Protein AF-A0A1G8K261-F1 (afdb_monomer)

Secondary structure (DSSP, 8-state):
-GGGHHHHHHHHHHHHHHHHHHHS--EEEEEEETTT--EEEEEEE-TT-EEEEEEE-TTT-SEEEEEEEE-SSSEEEEEEEES---TTS-SSPPTT-EEEE-TTS-EEEE-----BSEEEEEPPSSS-EEEEETTEEEEHHHHH-TT-EEEEEEE-

Radius of gyration: 20.64 Å; Cα contacts (8 Å, |Δi|>4): 308; chains: 1; bounding box: 44×34×78 Å

pLDDT: mean 86.69, std 12.91, range [52.84, 98.12]

InterPro domains:
  IPR015001 Protein of unknown function DUF1850 [PF08905] (51-140)

Structure (mmCIF, N/CA/C/O backbone):
data_AF-A0A1G8K261-F1
#
_entry.id   AF-A0A1G8K261-F1
#
loop_
_atom_site.group_PDB
_atom_site.id
_atom_site.type_symbol
_atom_site.label_atom_id
_atom_site.label_alt_id
_atom_site.label_comp_id
_atom_site.label_asym_id
_atom_site.label_entity_id
_atom_site.label_seq_id
_atom_site.pdbx_PDB_ins_code
_atom_site.Cartn_x
_atom_site.Cartn_y
_atom_site.Cartn_z
_atom_site.occupancy
_atom_site.B_iso_or_equiv
_atom_site.auth_seq_id
_atom_site.auth_comp_id
_atom_site.auth_asym_id
_atom_site.auth_atom_id
_atom_site.pdbx_PDB_model_num
ATOM 1 N N . MET A 1 1 ? 5.489 2.490 57.651 1.00 54.31 1 MET A N 1
ATOM 2 C CA . MET A 1 1 ? 5.040 3.438 56.598 1.00 54.31 1 MET A CA 1
ATOM 3 C C . MET A 1 1 ? 5.249 2.956 55.151 1.00 54.31 1 MET A C 1
ATOM 5 O O . MET A 1 1 ? 4.474 3.363 54.301 1.00 54.31 1 MET A O 1
ATOM 9 N N . LYS A 1 2 ? 6.196 2.052 54.835 1.00 54.72 2 LYS A N 1
ATOM 10 C CA . LYS A 1 2 ? 6.499 1.637 53.440 1.00 54.72 2 LYS A CA 1
ATOM 11 C C . LYS A 1 2 ? 5.448 0.740 52.742 1.00 54.72 2 LYS A C 1
ATOM 13 O O . LYS A 1 2 ? 5.390 0.713 51.521 1.00 54.72 2 LYS A O 1
ATOM 18 N N . ARG A 1 3 ? 4.582 0.041 53.492 1.00 58.88 3 ARG A N 1
ATOM 19 C CA . ARG A 1 3 ? 3.610 -0.938 52.947 1.00 58.88 3 ARG A CA 1
ATOM 20 C C . ARG A 1 3 ? 2.428 -0.333 52.168 1.00 58.88 3 ARG A C 1
ATOM 22 O O . ARG A 1 3 ? 1.812 -1.046 51.390 1.00 58.88 3 ARG A O 1
ATOM 29 N N . ARG A 1 4 ? 2.119 0.959 52.349 1.00 60.66 4 ARG A N 1
ATOM 30 C CA . ARG A 1 4 ? 1.025 1.648 51.630 1.00 60.66 4 ARG A CA 1
ATOM 31 C C . ARG A 1 4 ? 1.463 2.319 50.321 1.00 60.66 4 ARG A C 1
ATOM 33 O O . ARG A 1 4 ? 0.606 2.675 49.528 1.00 60.66 4 ARG A O 1
ATOM 40 N N . LEU A 1 5 ? 2.770 2.465 50.085 1.00 69.38 5 LEU A N 1
ATOM 41 C CA . LEU A 1 5 ? 3.311 3.144 48.897 1.00 69.38 5 LEU A CA 1
ATOM 42 C C . LEU A 1 5 ? 3.348 2.236 47.661 1.00 69.38 5 LEU A C 1
ATOM 44 O O . LEU A 1 5 ? 3.150 2.711 46.549 1.00 69.38 5 LEU A O 1
ATOM 48 N N . LEU A 1 6 ? 3.546 0.929 47.857 1.00 74.50 6 LEU A N 1
ATOM 49 C CA . LEU A 1 6 ? 3.645 -0.051 46.773 1.00 74.50 6 LEU A CA 1
ATOM 50 C C . LEU A 1 6 ? 2.374 -0.160 45.898 1.00 74.50 6 LEU A C 1
ATOM 52 O O . LEU A 1 6 ? 2.515 -0.093 44.680 1.00 74.50 6 LEU A O 1
ATOM 56 N N . PRO A 1 7 ? 1.142 -0.265 46.447 1.00 76.75 7 PRO A N 1
ATOM 57 C CA . PRO A 1 7 ? -0.063 -0.316 45.614 1.00 76.75 7 PRO A CA 1
ATOM 58 C C . PRO A 1 7 ? -0.367 1.019 44.917 1.00 76.75 7 PRO A C 1
ATOM 60 O O . PRO A 1 7 ? -0.937 1.017 43.833 1.00 76.75 7 PRO A O 1
ATOM 63 N N . ILE A 1 8 ? 0.046 2.153 45.498 1.00 82.12 8 ILE A N 1
ATOM 64 C CA . ILE A 1 8 ? -0.123 3.485 44.893 1.00 82.12 8 ILE A CA 1
ATOM 65 C C . ILE A 1 8 ? 0.814 3.643 43.690 1.00 82.12 8 ILE A C 1
ATOM 67 O O . ILE A 1 8 ? 0.376 4.075 42.629 1.00 82.12 8 ILE A O 1
ATOM 71 N N . LEU A 1 9 ? 2.083 3.243 43.829 1.00 83.69 9 LEU A N 1
ATOM 72 C CA . LEU A 1 9 ? 3.040 3.231 42.719 1.00 83.69 9 LEU A CA 1
ATOM 73 C C . LEU A 1 9 ? 2.609 2.275 41.603 1.00 83.69 9 LEU A C 1
ATOM 75 O O . LEU A 1 9 ? 2.703 2.634 40.434 1.00 83.69 9 LEU A O 1
ATOM 79 N N . LEU A 1 10 ? 2.098 1.091 41.953 1.00 83.56 10 LEU A N 1
ATOM 80 C CA . LEU A 1 10 ? 1.582 0.133 40.974 1.00 83.56 10 LEU A CA 1
ATOM 81 C C . LEU A 1 10 ? 0.346 0.682 40.247 1.00 83.56 10 LEU A C 1
ATOM 83 O O . LEU A 1 10 ? 0.238 0.548 39.032 1.00 83.56 10 LEU A O 1
ATOM 87 N N . GLY A 1 11 ? -0.552 1.351 40.976 1.00 85.75 11 GLY A N 1
ATOM 88 C CA . GLY A 1 11 ? -1.710 2.035 40.407 1.00 85.75 11 GLY A CA 1
ATOM 89 C C . GLY A 1 11 ? -1.314 3.157 39.449 1.00 85.75 11 GLY A C 1
ATOM 90 O O . GLY A 1 11 ? -1.844 3.215 38.348 1.00 85.75 11 GLY A O 1
ATOM 91 N N . LEU A 1 12 ? -0.342 3.999 39.818 1.00 86.62 12 LEU A N 1
ATOM 92 C CA . LEU A 1 12 ? 0.182 5.066 38.954 1.00 86.62 12 LEU A CA 1
ATOM 93 C C . LEU A 1 12 ? 0.884 4.518 37.706 1.00 86.62 12 LEU A C 1
ATOM 95 O O . LEU A 1 12 ? 0.714 5.075 36.625 1.00 86.62 12 LEU A O 1
ATOM 99 N N . LEU A 1 13 ? 1.624 3.413 37.836 1.00 84.75 13 LEU A N 1
ATOM 100 C CA . LEU A 1 13 ? 2.249 2.729 36.704 1.00 84.75 13 LEU A CA 1
ATOM 101 C C . LEU A 1 13 ? 1.186 2.186 35.738 1.00 84.75 13 LEU A C 1
ATOM 103 O O . LEU A 1 13 ? 1.272 2.413 34.536 1.00 84.75 13 LEU A O 1
ATOM 107 N N . LEU A 1 14 ? 0.149 1.524 36.260 1.00 82.19 14 LEU A N 1
ATOM 108 C CA . LEU A 1 14 ? -0.980 1.038 35.463 1.00 82.19 14 LEU A CA 1
ATOM 109 C C . LEU A 1 14 ? -1.734 2.189 34.790 1.00 82.19 14 LEU A C 1
ATOM 111 O O . LEU A 1 14 ? -2.105 2.064 33.626 1.00 82.19 14 LEU A O 1
ATOM 115 N N . LEU A 1 15 ? -1.898 3.320 35.482 1.00 82.00 15 LEU A N 1
ATOM 116 C CA . LEU A 1 15 ? -2.536 4.518 34.941 1.00 82.00 15 LEU A CA 1
ATOM 117 C C . LEU A 1 15 ? -1.697 5.167 33.831 1.00 82.00 15 LEU A C 1
ATOM 119 O O . LEU A 1 15 ? -2.269 5.615 32.847 1.00 82.00 15 LEU A O 1
ATOM 123 N N . MET A 1 16 ? -0.363 5.176 33.952 1.00 76.62 16 MET A N 1
ATOM 124 C CA . MET A 1 16 ? 0.555 5.632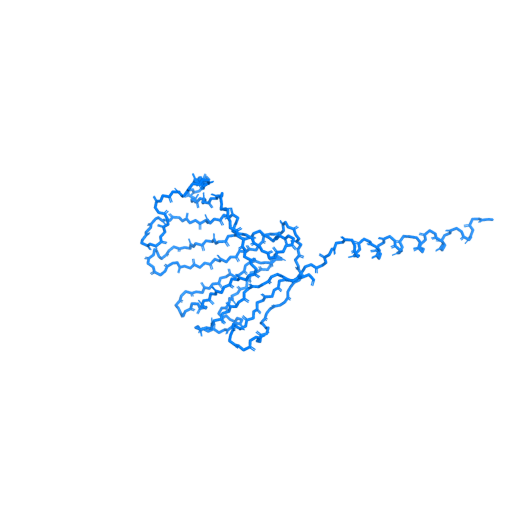 32.897 1.00 76.62 16 MET A CA 1
ATOM 125 C C . MET A 1 16 ? 0.554 4.701 31.676 1.00 76.62 16 MET A C 1
ATOM 127 O O . MET A 1 16 ? 0.604 5.157 30.535 1.00 76.62 16 MET A O 1
ATOM 131 N N . ILE A 1 17 ? 0.470 3.386 31.890 1.00 71.38 17 ILE A N 1
ATOM 132 C CA . ILE A 1 17 ? 0.375 2.407 30.797 1.00 71.38 17 ILE A CA 1
ATOM 133 C C . ILE A 1 17 ? -0.979 2.541 30.083 1.00 71.38 17 ILE A C 1
ATOM 135 O O . ILE A 1 17 ? -1.037 2.496 28.858 1.00 71.38 17 ILE A O 1
ATOM 139 N N . TRP A 1 18 ? -2.061 2.777 30.827 1.00 64.44 18 TRP A N 1
ATOM 140 C CA . TRP A 1 18 ? -3.382 3.049 30.257 1.00 64.44 18 TRP A CA 1
ATOM 141 C C . TRP A 1 18 ? -3.448 4.397 29.531 1.00 64.44 18 TRP A C 1
ATOM 143 O O . TRP A 1 18 ? -3.976 4.466 28.425 1.00 64.44 18 TRP A O 1
ATOM 153 N N . SER A 1 19 ? -2.887 5.466 30.102 1.00 61.38 19 SER A N 1
ATOM 154 C CA . SER A 1 19 ? -2.905 6.793 29.476 1.00 61.38 19 SER A CA 1
ATOM 155 C C . SER A 1 19 ? -2.016 6.872 28.237 1.00 61.38 19 SER A C 1
ATOM 157 O O . SER A 1 19 ? -2.378 7.552 27.281 1.00 61.38 19 SER A O 1
ATOM 159 N N . SER A 1 20 ? -0.898 6.140 28.199 1.00 60.66 20 SER A N 1
ATOM 160 C CA . SER A 1 20 ? -0.040 6.087 27.007 1.00 60.66 20 SER A CA 1
ATOM 161 C C . SER A 1 20 ? -0.743 5.459 25.800 1.00 60.66 20 SER A C 1
ATOM 163 O O . SER A 1 20 ? -0.539 5.930 24.686 1.00 60.66 20 SER A O 1
ATOM 165 N N . ARG A 1 21 ? -1.641 4.485 26.015 1.00 57.97 21 ARG A N 1
ATOM 166 C CA . ARG A 1 21 ? -2.493 3.913 24.956 1.00 57.97 21 ARG A CA 1
ATOM 167 C C . ARG A 1 21 ? -3.521 4.907 24.411 1.00 57.97 21 ARG A C 1
ATOM 169 O O . ARG A 1 21 ? -3.781 4.898 23.218 1.00 57.97 21 ARG A O 1
ATOM 176 N N . LEU A 1 22 ? -4.065 5.789 25.255 1.00 57.56 22 LEU A N 1
ATOM 177 C CA . LEU A 1 22 ? -4.970 6.859 24.809 1.00 57.56 22 LEU A CA 1
ATOM 178 C C . LEU A 1 22 ? -4.252 7.986 24.049 1.00 57.56 22 LEU A C 1
ATOM 180 O O . LEU A 1 22 ? -4.892 8.703 23.286 1.00 57.56 22 LEU A O 1
ATOM 184 N N . LEU A 1 23 ? -2.950 8.177 24.276 1.00 54.44 23 LEU A N 1
ATOM 185 C CA . LEU A 1 23 ? -2.175 9.255 23.651 1.00 54.44 23 LEU A CA 1
ATOM 186 C C . LEU A 1 23 ? -1.728 8.914 22.224 1.00 54.44 23 LEU A C 1
ATOM 188 O O . LEU A 1 23 ? -1.563 9.814 21.402 1.00 54.44 23 LEU A O 1
ATOM 192 N N . THR A 1 24 ? -1.561 7.631 21.905 1.00 57.38 24 THR A N 1
ATOM 193 C CA . THR A 1 24 ? -1.357 7.163 20.532 1.00 57.38 24 THR A CA 1
ATOM 194 C C . THR A 1 24 ? -2.720 6.900 19.911 1.00 57.38 24 THR A C 1
ATOM 196 O O . THR A 1 24 ? -3.246 5.807 20.081 1.00 57.38 24 THR A O 1
ATOM 199 N N . GLY A 1 25 ? -3.319 7.891 19.244 1.00 63.28 25 GLY A N 1
ATOM 200 C CA . GLY A 1 25 ? -4.572 7.681 18.510 1.00 63.28 25 GLY A CA 1
ATOM 201 C C . GLY A 1 25 ? -4.438 6.463 17.593 1.00 63.28 25 GLY A C 1
ATOM 202 O O . GLY A 1 25 ? -3.663 6.505 16.638 1.00 63.28 25 GLY A O 1
ATOM 203 N N . GLU A 1 26 ? -5.105 5.362 17.949 1.00 77.62 26 GLU A N 1
ATOM 204 C CA . GLU A 1 26 ? -4.977 4.085 17.249 1.00 77.62 26 GLU A CA 1
ATOM 205 C C . GLU A 1 26 ? -5.610 4.231 15.866 1.00 77.62 26 GLU A C 1
ATOM 207 O O . GLU A 1 26 ? -6.828 4.255 15.720 1.00 77.62 26 GLU A O 1
ATOM 212 N N . LYS A 1 27 ? -4.775 4.364 14.832 1.00 91.06 27 LYS A N 1
ATOM 213 C CA . LYS A 1 27 ? -5.257 4.410 13.455 1.00 91.06 27 LYS A CA 1
ATOM 214 C C . LYS A 1 27 ? -5.515 2.998 12.964 1.00 91.06 27 LYS A C 1
ATOM 216 O O . LYS A 1 27 ? -4.848 2.044 13.357 1.00 91.06 27 LYS A O 1
ATOM 221 N N . THR A 1 28 ? -6.481 2.872 12.072 1.00 95.25 28 THR A N 1
ATOM 222 C CA . THR A 1 28 ? -6.887 1.596 11.499 1.00 95.25 28 THR A CA 1
ATOM 223 C C . THR A 1 28 ? -6.811 1.663 9.985 1.00 95.25 28 THR A C 1
ATOM 225 O O . THR A 1 28 ? -7.477 2.489 9.363 1.00 95.25 28 THR A O 1
ATOM 228 N N . PHE A 1 29 ? -6.037 0.759 9.396 1.00 97.12 29 PHE A N 1
ATOM 229 C CA . PHE A 1 29 ? -6.081 0.460 7.975 1.00 97.12 29 PHE A CA 1
ATOM 230 C C . PHE A 1 29 ? -7.287 -0.422 7.670 1.00 97.12 29 PHE A C 1
ATOM 232 O O . PHE A 1 29 ? -7.516 -1.427 8.348 1.00 97.12 29 PHE A O 1
ATOM 239 N N . LEU A 1 30 ? -8.037 -0.058 6.634 1.00 97.69 30 LEU A N 1
ATOM 240 C CA . LEU A 1 30 ? -9.159 -0.832 6.124 1.00 97.69 30 LEU A CA 1
ATOM 241 C C . LEU A 1 30 ? -8.980 -1.102 4.638 1.00 97.69 30 LEU A C 1
ATOM 243 O O . LEU A 1 30 ? -8.833 -0.162 3.858 1.00 97.69 30 LEU A O 1
ATOM 247 N N . LEU A 1 31 ? -9.105 -2.374 4.270 1.00 97.94 31 LEU A N 1
ATOM 248 C CA . LEU A 1 31 ? -9.333 -2.814 2.901 1.00 97.94 31 LEU A CA 1
ATOM 249 C C . LEU A 1 31 ? -10.752 -3.362 2.809 1.00 97.94 31 LEU A C 1
ATOM 251 O O . LEU A 1 31 ? -11.110 -4.304 3.524 1.00 97.94 31 LEU A O 1
ATOM 255 N N . LYS A 1 32 ? -11.561 -2.786 1.929 1.00 97.81 32 LYS A N 1
ATOM 256 C CA . LYS A 1 32 ? -12.950 -3.201 1.730 1.00 97.81 32 LYS A CA 1
A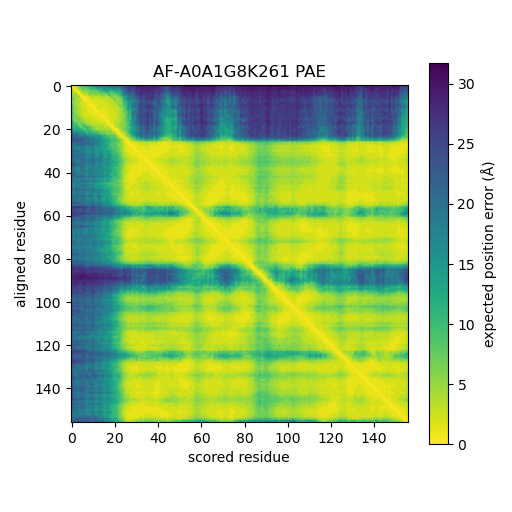TOM 257 C C . LYS A 1 32 ? -13.283 -3.310 0.254 1.00 97.81 32 LYS A C 1
ATOM 259 O O . LYS A 1 32 ? -12.641 -2.684 -0.579 1.00 97.81 32 LYS A O 1
ATOM 264 N N . ASP A 1 33 ? -14.311 -4.078 -0.046 1.00 97.44 33 ASP A N 1
ATOM 265 C CA . ASP A 1 33 ? -14.973 -4.060 -1.340 1.00 97.44 33 ASP A CA 1
ATOM 266 C C . ASP A 1 33 ? -15.552 -2.658 -1.593 1.00 97.44 33 ASP A C 1
ATOM 268 O O . ASP A 1 33 ? -16.250 -2.109 -0.733 1.00 97.44 33 ASP A O 1
ATOM 272 N N . ALA A 1 34 ? -15.209 -2.055 -2.731 1.00 96.00 34 ALA A N 1
ATOM 273 C CA . ALA A 1 34 ? -15.570 -0.673 -3.038 1.00 96.00 34 ALA A CA 1
ATOM 274 C C . ALA A 1 34 ? -17.081 -0.503 -3.278 1.00 96.00 34 ALA A C 1
ATOM 276 O O . ALA A 1 34 ? -17.637 0.540 -2.938 1.00 96.00 34 ALA A O 1
ATOM 277 N N . ASP A 1 35 ? -17.748 -1.536 -3.800 1.00 94.94 35 ASP A N 1
ATOM 278 C CA . ASP A 1 35 ? -19.160 -1.481 -4.182 1.00 94.94 35 ASP A CA 1
ATOM 279 C C . ASP A 1 35 ? -20.084 -1.838 -3.009 1.00 94.94 35 ASP A C 1
ATOM 281 O O . ASP A 1 35 ? -21.106 -1.195 -2.769 1.00 94.94 35 ASP A O 1
ATOM 285 N N . THR A 1 36 ? -19.727 -2.878 -2.254 1.00 96.31 36 THR A N 1
ATOM 286 C CA . THR A 1 36 ? -20.557 -3.434 -1.173 1.00 96.31 36 THR A CA 1
ATOM 287 C C . THR A 1 36 ? -20.160 -2.937 0.214 1.00 96.31 36 THR A C 1
ATOM 289 O O . THR A 1 36 ? -20.925 -3.086 1.168 1.00 96.31 36 THR A O 1
ATOM 292 N N . GLY A 1 37 ? -18.954 -2.382 0.365 1.00 95.75 37 GLY A N 1
ATOM 293 C CA . GLY A 1 37 ? -18.402 -1.966 1.653 1.00 95.75 37 GLY A CA 1
ATOM 294 C C . GLY A 1 37 ? -17.990 -3.123 2.570 1.00 95.75 37 GLY A C 1
ATOM 295 O O . GLY A 1 37 ? -17.624 -2.878 3.723 1.00 95.75 37 GLY A O 1
ATOM 296 N N . LYS A 1 38 ? -18.033 -4.376 2.094 1.00 96.94 38 LYS A N 1
ATOM 297 C CA . LYS A 1 38 ? -17.582 -5.549 2.853 1.00 96.94 38 LYS A CA 1
ATOM 298 C C . LYS A 1 38 ? -16.106 -5.394 3.215 1.00 96.94 38 LYS A C 1
ATOM 300 O O . LYS A 1 38 ? -15.261 -5.282 2.335 1.00 96.94 38 LYS A O 1
ATOM 305 N N . VAL A 1 39 ? -15.786 -5.442 4.505 1.00 97.62 39 VAL A N 1
ATOM 306 C CA . VAL A 1 39 ? -14.399 -5.366 4.982 1.00 97.62 39 VAL A CA 1
ATOM 307 C C . VAL A 1 39 ? -13.700 -6.706 4.750 1.00 97.62 39 VAL A C 1
ATOM 309 O O . VAL A 1 39 ? -14.179 -7.744 5.207 1.00 97.62 39 VAL A O 1
ATOM 312 N N . PHE A 1 40 ? -12.572 -6.670 4.043 1.00 97.38 40 PHE A N 1
ATOM 313 C CA . PHE A 1 40 ? -11.691 -7.818 3.827 1.00 97.38 40 PHE A CA 1
ATOM 314 C C . PHE A 1 40 ? -10.571 -7.874 4.864 1.00 97.38 40 PHE A C 1
ATOM 316 O O . PHE A 1 40 ? -10.271 -8.945 5.383 1.00 97.38 40 PHE A O 1
ATOM 323 N N . LEU A 1 41 ? -9.973 -6.723 5.182 1.00 96.88 41 LEU A N 1
ATOM 324 C CA . LEU A 1 41 ? -8.879 -6.614 6.141 1.00 96.88 41 LEU A CA 1
ATOM 325 C C . LEU A 1 41 ? -9.040 -5.362 6.994 1.00 96.88 41 LEU A C 1
ATOM 327 O O . LEU A 1 41 ? -9.373 -4.287 6.493 1.00 96.88 41 LEU A O 1
ATOM 331 N N . GLN A 1 42 ? -8.752 -5.520 8.281 1.00 96.19 42 GLN A N 1
ATOM 332 C CA . GLN A 1 42 ? -8.670 -4.441 9.247 1.00 96.19 42 GLN A CA 1
ATOM 333 C C . GLN A 1 42 ? -7.425 -4.646 10.107 1.00 96.19 42 GLN A C 1
ATOM 335 O O . GLN A 1 42 ? -7.292 -5.688 10.748 1.00 96.19 42 GLN A O 1
ATOM 340 N N . MET A 1 43 ? -6.525 -3.664 10.128 1.00 93.94 43 MET A N 1
ATOM 341 C CA . MET A 1 43 ? -5.276 -3.742 10.890 1.00 93.94 43 MET A CA 1
ATOM 342 C C . MET A 1 43 ? -4.961 -2.422 11.596 1.00 93.94 43 MET A C 1
ATOM 344 O O . MET A 1 43 ? -5.197 -1.359 11.020 1.00 93.94 43 MET A O 1
ATOM 348 N N . PRO A 1 44 ? -4.420 -2.460 12.827 1.00 93.81 44 PRO A N 1
ATOM 349 C CA . PRO A 1 44 ? -3.914 -1.258 13.472 1.00 93.81 44 PRO A CA 1
ATOM 350 C C . PRO A 1 44 ? -2.671 -0.752 12.733 1.00 93.81 44 PRO A C 1
ATOM 352 O O . PRO A 1 44 ? -1.812 -1.543 12.349 1.00 93.81 44 PRO A O 1
ATOM 355 N N . VAL A 1 45 ? -2.566 0.564 12.577 1.00 94.38 45 VAL A N 1
ATOM 356 C CA . VAL A 1 45 ? -1.407 1.255 11.999 1.00 94.38 45 VAL A CA 1
ATOM 357 C C . VAL A 1 45 ? -1.073 2.500 12.808 1.00 94.38 45 VAL A C 1
ATOM 359 O O . VAL A 1 45 ? -1.888 3.001 13.588 1.00 94.38 45 VAL A O 1
ATOM 362 N N . LYS A 1 46 ? 0.135 3.026 12.621 1.00 93.12 46 LYS A N 1
ATOM 363 C CA . LYS A 1 46 ? 0.574 4.280 13.243 1.00 93.12 46 LYS A CA 1
ATOM 364 C C . LYS A 1 46 ? 0.777 5.370 12.205 1.00 93.12 46 LYS A C 1
ATOM 366 O O . LYS A 1 46 ? 1.135 5.110 11.062 1.00 93.12 46 LYS A O 1
ATOM 371 N N . GLU A 1 47 ? 0.587 6.618 12.617 1.00 93.81 47 GLU A N 1
ATOM 372 C CA . GLU A 1 47 ? 1.062 7.743 11.813 1.00 93.81 47 GLU A CA 1
ATOM 373 C C . GLU A 1 47 ? 2.577 7.636 11.610 1.00 93.81 47 GLU A C 1
ATOM 375 O O . GLU A 1 47 ? 3.311 7.326 12.550 1.00 93.81 47 GLU A O 1
ATOM 380 N N . GLY A 1 48 ? 3.033 7.867 10.380 1.00 94.44 48 GLY A N 1
ATOM 381 C CA . GLY A 1 48 ? 4.429 7.679 9.993 1.00 94.44 48 GLY A CA 1
ATOM 382 C C . GLY A 1 48 ? 4.792 6.246 9.586 1.00 94.44 48 GLY A C 1
ATOM 383 O O . GLY A 1 48 ? 5.913 6.020 9.140 1.00 94.44 48 GLY A O 1
ATOM 384 N N . GLU A 1 49 ? 3.876 5.283 9.713 1.00 95.31 49 GLU A N 1
ATOM 385 C CA . GLU A 1 49 ? 4.074 3.925 9.205 1.00 95.31 49 GLU A CA 1
ATOM 386 C C . GLU A 1 49 ? 3.938 3.877 7.678 1.00 95.31 49 GLU A C 1
ATOM 388 O O . GLU A 1 49 ? 3.191 4.661 7.087 1.00 95.31 49 GLU A O 1
ATOM 393 N N . ILE A 1 50 ? 4.658 2.948 7.046 1.00 97.38 50 ILE A N 1
ATOM 394 C CA . ILE A 1 50 ? 4.599 2.707 5.604 1.00 97.38 50 ILE A CA 1
ATOM 395 C C . ILE A 1 50 ? 3.864 1.394 5.345 1.00 97.38 50 ILE A C 1
ATOM 397 O O . ILE A 1 50 ? 4.185 0.369 5.947 1.00 97.38 50 ILE A O 1
ATOM 401 N N . PHE A 1 51 ? 2.922 1.422 4.408 1.00 97.88 51 PHE A N 1
ATOM 402 C CA . PHE A 1 51 ? 2.407 0.220 3.757 1.00 97.88 51 PHE A CA 1
ATOM 403 C C . PHE A 1 51 ? 2.731 0.278 2.265 1.00 97.88 51 PHE A C 1
ATOM 405 O O . PHE A 1 51 ? 2.945 1.362 1.723 1.00 97.88 51 PHE A O 1
ATOM 412 N N . SER A 1 52 ? 2.782 -0.867 1.591 1.00 97.94 52 SER A N 1
ATOM 413 C CA . SER A 1 52 ? 3.104 -0.906 0.164 1.00 97.94 52 SER A CA 1
ATOM 414 C C . SER A 1 52 ? 2.207 -1.844 -0.620 1.00 97.94 52 SER A C 1
ATOM 416 O O . SER A 1 52 ? 1.665 -2.806 -0.075 1.00 97.94 52 SER A O 1
ATOM 418 N N . ILE A 1 53 ? 2.088 -1.576 -1.915 1.00 96.69 53 ILE A N 1
ATOM 419 C CA . ILE A 1 53 ? 1.424 -2.448 -2.877 1.00 96.69 53 ILE A CA 1
ATOM 420 C C . ILE A 1 53 ? 2.431 -2.783 -3.968 1.00 96.69 53 ILE A C 1
ATOM 422 O O . ILE A 1 53 ? 2.909 -1.896 -4.671 1.00 96.69 53 ILE A O 1
ATOM 426 N N . THR A 1 54 ? 2.736 -4.068 -4.115 1.00 94.88 54 THR A N 1
ATOM 427 C CA . THR A 1 54 ? 3.632 -4.571 -5.157 1.00 94.88 54 THR A CA 1
ATOM 428 C C . THR A 1 54 ? 2.830 -5.302 -6.218 1.00 94.88 54 THR A C 1
ATOM 430 O O . THR A 1 54 ? 2.050 -6.199 -5.900 1.00 94.88 54 THR A O 1
ATOM 433 N N . PHE A 1 55 ? 3.031 -4.968 -7.488 1.00 90.94 55 PHE A N 1
ATOM 434 C CA . PHE A 1 55 ? 2.352 -5.622 -8.605 1.00 90.94 55 PHE A CA 1
ATOM 435 C C . PHE A 1 55 ? 3.269 -5.745 -9.819 1.00 90.94 55 PHE A C 1
ATOM 437 O O . PHE A 1 55 ? 4.233 -5.003 -9.982 1.00 90.94 55 PHE A O 1
ATOM 444 N N . VAL A 1 56 ? 2.977 -6.707 -10.696 1.00 87.44 56 VAL A N 1
ATOM 445 C CA . VAL A 1 56 ? 3.717 -6.870 -11.956 1.00 87.44 56 VAL A CA 1
ATOM 446 C C . VAL A 1 56 ? 2.988 -6.125 -13.064 1.00 87.44 56 VAL A C 1
ATOM 448 O O . VAL A 1 56 ? 1.888 -6.530 -13.460 1.00 87.44 56 VAL A O 1
ATOM 451 N N . HIS A 1 57 ? 3.620 -5.075 -13.596 1.00 76.62 57 HIS A N 1
ATOM 452 C CA . HIS A 1 57 ? 3.044 -4.268 -14.669 1.00 76.62 57 HIS A CA 1
ATOM 453 C C . HIS A 1 57 ? 2.810 -5.134 -15.916 1.00 76.62 57 HIS A C 1
ATOM 455 O O . HIS A 1 57 ? 3.703 -5.848 -16.383 1.00 76.62 57 HIS A O 1
ATOM 461 N N . SER A 1 58 ? 1.597 -5.098 -16.472 1.00 69.06 58 SER A N 1
ATOM 462 C CA . SER A 1 58 ? 1.185 -6.017 -17.543 1.00 69.06 58 SER A CA 1
ATOM 463 C C . SER A 1 58 ? 1.991 -5.837 -18.834 1.00 69.06 58 SER A C 1
ATOM 465 O O . SER A 1 58 ? 2.137 -6.810 -19.579 1.00 69.06 58 SER A O 1
ATOM 467 N N . VAL A 1 59 ? 2.543 -4.639 -19.057 1.00 68.19 59 VAL A N 1
ATOM 468 C CA . VAL A 1 59 ? 3.399 -4.297 -20.202 1.00 68.19 59 VAL A CA 1
ATOM 469 C C . VAL A 1 59 ? 4.869 -4.581 -19.902 1.00 68.19 59 VAL A C 1
ATOM 471 O O . VAL A 1 59 ? 5.505 -5.321 -20.645 1.00 68.19 59 VAL A O 1
ATOM 474 N N . ASN A 1 60 ? 5.392 -4.052 -18.792 1.00 66.88 60 ASN A N 1
ATOM 475 C CA . ASN A 1 60 ? 6.830 -4.112 -18.500 1.00 66.88 60 ASN A CA 1
ATOM 476 C C . ASN A 1 60 ? 7.252 -5.484 -17.971 1.00 66.88 60 ASN A C 1
ATOM 478 O O . ASN A 1 60 ? 8.435 -5.804 -17.966 1.00 66.88 60 ASN A O 1
ATOM 482 N N . LYS A 1 61 ? 6.289 -6.300 -17.516 1.00 80.69 61 LYS A N 1
ATOM 483 C CA . LYS A 1 61 ? 6.509 -7.625 -16.914 1.00 80.69 61 LYS A CA 1
ATOM 484 C C . LYS A 1 61 ? 7.501 -7.612 -15.742 1.00 80.69 61 LYS A C 1
ATOM 486 O O . LYS A 1 61 ? 7.981 -8.668 -15.344 1.00 80.69 61 LYS A O 1
ATOM 491 N N . SER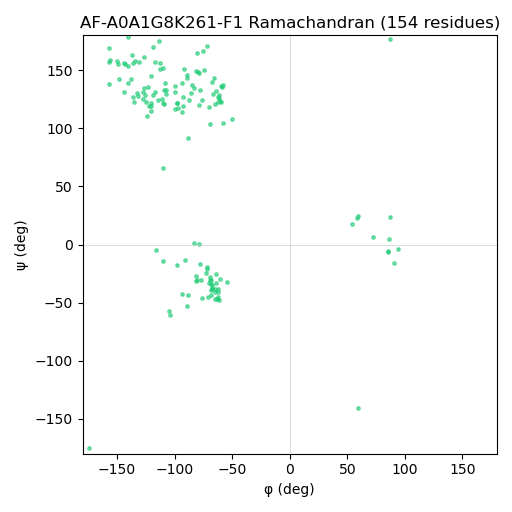 A 1 62 ? 7.760 -6.439 -15.167 1.00 84.50 62 SER A N 1
ATOM 492 C CA . SER A 1 62 ? 8.610 -6.219 -14.003 1.00 84.50 62 SER A CA 1
ATOM 493 C C . SER A 1 62 ? 7.762 -5.818 -12.792 1.00 84.50 62 SER A C 1
ATOM 495 O O . SER A 1 62 ? 6.686 -5.230 -12.974 1.00 84.50 62 SER A O 1
ATOM 497 N N . PRO A 1 63 ? 8.219 -6.123 -11.566 1.00 89.25 63 PRO A N 1
ATOM 498 C CA . PRO A 1 63 ? 7.567 -5.642 -10.360 1.00 89.25 63 PRO A CA 1
ATOM 499 C C . PRO A 1 63 ? 7.685 -4.118 -10.248 1.00 89.25 63 PRO A C 1
ATOM 501 O O . PRO A 1 63 ? 8.708 -3.531 -10.609 1.00 89.25 63 PRO A O 1
ATOM 504 N N . VAL A 1 64 ? 6.621 -3.511 -9.743 1.00 91.56 64 VAL A N 1
ATOM 505 C CA . VAL A 1 64 ? 6.544 -2.122 -9.298 1.00 91.56 64 VAL A CA 1
ATOM 506 C C . VAL A 1 64 ? 6.007 -2.147 -7.875 1.00 91.56 64 VAL A C 1
ATOM 508 O O . VAL A 1 64 ? 5.055 -2.880 -7.600 1.00 91.56 64 VAL A O 1
ATOM 511 N N . THR A 1 65 ? 6.626 -1.377 -6.986 1.00 95.06 65 THR A N 1
ATOM 512 C CA . THR A 1 65 ? 6.204 -1.250 -5.589 1.00 95.06 65 THR A CA 1
ATOM 513 C C . THR A 1 65 ? 5.864 0.198 -5.294 1.00 95.06 65 THR A C 1
ATOM 515 O O . THR A 1 65 ? 6.762 1.038 -5.279 1.00 95.06 65 THR A O 1
ATOM 518 N N . ASP A 1 66 ? 4.597 0.472 -5.004 1.00 95.19 66 ASP A N 1
ATOM 519 C CA . ASP A 1 66 ? 4.160 1.766 -4.488 1.00 95.19 66 ASP A CA 1
ATOM 520 C C . ASP A 1 66 ? 4.150 1.723 -2.965 1.00 95.19 66 ASP A C 1
ATOM 522 O O . ASP A 1 66 ? 3.444 0.914 -2.359 1.00 95.19 66 ASP A O 1
ATOM 526 N N . GLU A 1 67 ? 4.942 2.586 -2.336 1.00 97.50 67 GLU A N 1
ATOM 527 C CA . GLU A 1 67 ? 4.950 2.776 -0.891 1.00 97.50 67 GLU A CA 1
ATOM 528 C C . GLU A 1 67 ? 4.130 4.009 -0.510 1.00 97.50 67 GLU A C 1
ATOM 530 O O . GLU A 1 67 ? 4.268 5.082 -1.101 1.00 97.50 67 GLU A O 1
ATOM 535 N N . PHE A 1 68 ? 3.318 3.872 0.534 1.00 97.81 68 PHE A N 1
ATOM 536 C CA . PHE A 1 68 ? 2.436 4.907 1.051 1.00 97.81 68 PHE A CA 1
ATOM 537 C C . PHE A 1 68 ? 2.736 5.186 2.519 1.00 97.81 68 PHE A C 1
ATOM 539 O O . PHE A 1 68 ? 2.878 4.266 3.322 1.00 97.81 68 PHE A O 1
ATOM 546 N N . LEU A 1 69 ? 2.784 6.465 2.884 1.00 97.31 69 LEU A N 1
ATOM 547 C CA . LEU A 1 69 ? 3.022 6.932 4.244 1.00 97.31 69 LEU A CA 1
ATOM 548 C C . LEU A 1 69 ? 1.697 7.277 4.926 1.00 97.31 69 LEU A C 1
ATOM 550 O O . LEU A 1 69 ? 0.973 8.164 4.470 1.00 97.31 69 LEU A O 1
ATOM 554 N N . VAL A 1 70 ? 1.401 6.625 6.049 1.00 96.44 70 VAL A N 1
ATOM 555 C CA . VAL A 1 70 ? 0.219 6.912 6.873 1.00 96.44 70 VAL A CA 1
ATOM 556 C C . VAL A 1 70 ? 0.342 8.304 7.493 1.00 96.44 70 VAL A C 1
ATOM 558 O O . VAL A 1 70 ? 1.350 8.636 8.124 1.00 96.44 70 VAL A O 1
ATOM 561 N N . LYS A 1 71 ? -0.702 9.124 7.344 1.00 94.94 71 LYS A N 1
ATOM 562 C CA . LYS A 1 71 ? -0.752 10.509 7.834 1.00 94.94 71 LYS A CA 1
ATOM 563 C C . LYS A 1 71 ? -1.785 10.668 8.953 1.00 94.94 71 LYS A C 1
ATOM 565 O O . LYS A 1 71 ? -2.563 9.763 9.262 1.00 94.94 71 LYS A O 1
ATOM 570 N N . ALA A 1 72 ? -1.837 11.861 9.546 1.00 91.19 72 ALA A N 1
ATOM 571 C CA . ALA A 1 72 ? -2.857 12.227 10.530 1.00 91.19 72 ALA A CA 1
ATOM 572 C C . ALA A 1 72 ? -4.298 12.016 10.017 1.00 91.19 72 ALA A C 1
ATOM 574 O O . ALA A 1 72 ? -5.190 11.659 10.788 1.00 91.19 72 ALA A O 1
ATOM 575 N N . LYS A 1 73 ? -4.524 12.187 8.714 1.00 90.38 73 LYS A N 1
ATOM 576 C CA . LYS A 1 73 ? -5.749 11.810 8.002 1.00 90.38 73 LYS A CA 1
ATOM 577 C C . LYS A 1 73 ? -5.319 11.076 6.740 1.00 90.38 73 LYS A C 1
ATOM 579 O O . LYS A 1 73 ? -4.431 11.578 6.069 1.00 90.38 73 LYS A O 1
ATOM 584 N N . GLY A 1 74 ? -5.875 9.907 6.442 1.00 95.00 74 GLY A N 1
ATOM 585 C CA . GLY A 1 74 ? -5.511 9.199 5.215 1.00 95.00 74 GLY A CA 1
ATOM 586 C C . GLY A 1 74 ? -4.017 8.848 5.112 1.00 95.00 74 GLY A C 1
ATOM 587 O O . GLY A 1 74 ? -3.383 8.447 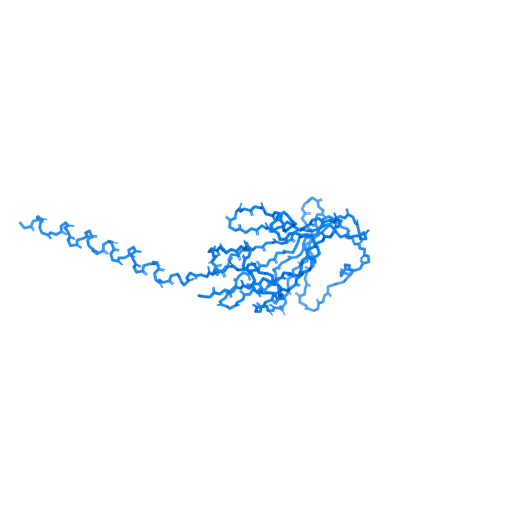6.093 1.00 95.00 74 GLY A O 1
ATOM 588 N N . PHE A 1 75 ? -3.465 8.978 3.909 1.00 97.25 75 PHE A N 1
ATOM 589 C CA . PHE A 1 75 ? -2.086 8.620 3.566 1.00 97.25 75 PHE A CA 1
ATOM 590 C C . PHE A 1 75 ? -1.609 9.390 2.323 1.00 97.25 75 PHE A C 1
ATOM 592 O O . PHE A 1 75 ? -2.401 10.042 1.651 1.00 97.25 75 PHE A O 1
ATOM 599 N N . SER A 1 76 ? -0.315 9.341 2.018 1.00 97.06 76 SER A N 1
ATOM 600 C CA . SER A 1 76 ? 0.267 9.9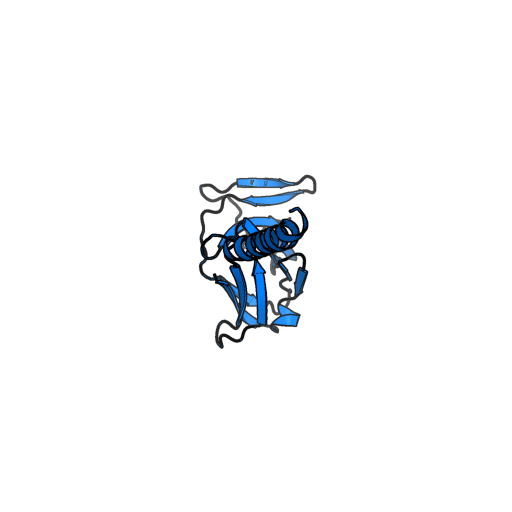03 0.787 1.00 97.06 76 SER A CA 1
ATOM 601 C C . SER A 1 76 ? 1.169 8.879 0.115 1.00 97.06 76 SER A C 1
ATOM 603 O O . SER A 1 76 ? 1.710 8.011 0.799 1.00 97.06 76 SER A O 1
ATOM 605 N N . SER A 1 77 ? 1.399 9.000 -1.190 1.00 96.38 77 SER A N 1
ATOM 606 C CA . SER A 1 77 ? 2.513 8.309 -1.840 1.00 96.38 77 SER A CA 1
ATOM 607 C C . SER A 1 77 ? 3.820 8.762 -1.194 1.00 96.38 77 SER A C 1
ATOM 609 O O . SER A 1 77 ? 4.012 9.942 -0.894 1.00 96.38 77 SER A O 1
ATOM 611 N N . TYR A 1 78 ? 4.701 7.810 -0.923 1.00 96.00 78 TYR A N 1
ATOM 612 C CA . TYR A 1 78 ? 6.012 8.055 -0.339 1.00 96.00 78 TYR A CA 1
ATOM 613 C C . TYR A 1 78 ? 7.096 7.915 -1.401 1.00 96.00 78 TYR A C 1
ATOM 615 O O . TYR A 1 78 ? 7.830 8.868 -1.674 1.00 96.00 78 TYR A O 1
ATOM 623 N N . ARG A 1 79 ? 7.154 6.742 -2.033 1.00 95.50 79 ARG A N 1
ATOM 624 C CA . ARG A 1 79 ? 8.041 6.457 -3.158 1.00 95.50 79 ARG A CA 1
ATOM 625 C C . ARG A 1 79 ? 7.504 5.296 -3.992 1.00 95.50 79 ARG A C 1
ATOM 627 O O . ARG A 1 79 ? 6.782 4.451 -3.469 1.00 95.50 79 ARG A O 1
ATOM 634 N N . THR A 1 80 ? 7.917 5.237 -5.248 1.00 94.12 80 THR A N 1
ATOM 635 C CA . THR A 1 80 ? 7.642 4.128 -6.163 1.00 94.12 80 THR A CA 1
ATOM 636 C C . THR A 1 80 ? 8.960 3.509 -6.601 1.00 94.12 80 THR A C 1
ATOM 638 O O . THR A 1 80 ? 9.865 4.217 -7.044 1.00 94.12 80 THR A O 1
ATOM 641 N N . LEU A 1 81 ? 9.078 2.188 -6.470 1.00 93.50 81 LEU A N 1
ATOM 642 C CA . LEU A 1 81 ? 10.270 1.425 -6.827 1.00 93.50 81 LEU A CA 1
ATOM 643 C C . LEU A 1 81 ? 10.008 0.591 -8.079 1.00 93.50 81 LEU A C 1
ATOM 645 O O . LEU A 1 81 ? 8.992 -0.103 -8.163 1.00 93.50 81 LEU A O 1
ATOM 649 N N . PHE A 1 82 ? 10.925 0.632 -9.044 1.00 90.75 82 PHE A N 1
ATOM 650 C CA . PHE A 1 82 ? 10.810 -0.113 -10.300 1.00 90.75 82 PHE A CA 1
ATOM 651 C C . PHE A 1 82 ? 12.179 -0.369 -10.943 1.00 90.75 82 PHE A C 1
ATOM 653 O O . PHE A 1 82 ? 13.155 0.315 -10.665 1.00 90.75 82 PHE A O 1
ATOM 660 N N . THR A 1 83 ? 12.269 -1.369 -11.821 1.00 85.38 83 THR A N 1
ATOM 661 C CA . THR A 1 83 ? 13.546 -1.792 -12.440 1.00 85.38 83 THR A CA 1
ATOM 662 C C . THR A 1 83 ? 13.603 -1.593 -13.952 1.00 85.38 83 THR A C 1
ATOM 664 O O . THR A 1 83 ? 14.641 -1.814 -14.569 1.00 85.38 83 THR A O 1
ATOM 667 N N . SER A 1 84 ? 12.505 -1.164 -14.580 1.00 78.00 84 SER A N 1
ATOM 668 C CA . SER A 1 84 ? 12.482 -0.870 -16.013 1.00 78.00 84 SER A CA 1
ATOM 669 C C . SER A 1 84 ? 11.501 0.248 -16.358 1.00 78.00 84 SER A C 1
ATOM 671 O O . SER A 1 84 ? 10.408 0.333 -15.793 1.00 78.00 84 SER A O 1
ATOM 673 N N . PHE A 1 85 ? 11.893 1.096 -17.309 1.00 70.94 85 PHE A N 1
ATOM 674 C CA . PHE A 1 85 ? 10.985 2.037 -17.958 1.00 70.94 85 PHE A CA 1
ATOM 675 C C . PHE A 1 85 ? 10.144 1.310 -19.013 1.00 70.94 85 PHE A C 1
ATOM 677 O O . PHE A 1 85 ? 10.620 0.392 -19.681 1.00 70.94 85 PHE A O 1
ATOM 684 N N . GLY A 1 86 ? 8.906 1.753 -19.216 1.00 61.16 86 GLY A N 1
ATOM 685 C CA . GLY A 1 86 ? 8.051 1.260 -20.293 1.00 61.16 86 GLY A CA 1
ATOM 686 C C . GLY A 1 86 ? 6.738 2.032 -20.376 1.00 61.16 86 GLY A C 1
ATOM 687 O O . GLY A 1 86 ? 6.556 3.021 -19.668 1.00 61.16 86 GLY A O 1
ATOM 688 N N . ALA A 1 87 ? 5.830 1.613 -21.259 1.00 52.84 87 ALA A N 1
ATOM 689 C CA . ALA A 1 87 ? 4.577 2.334 -21.478 1.00 52.84 87 ALA A CA 1
ATOM 690 C C . ALA A 1 87 ? 3.735 2.364 -20.191 1.00 52.84 87 ALA A C 1
ATOM 692 O O . ALA A 1 87 ? 3.411 1.309 -19.649 1.00 52.84 87 ALA A O 1
ATOM 693 N N . GLY A 1 88 ? 3.390 3.566 -19.722 1.00 54.19 88 GLY A N 1
ATOM 694 C CA . GLY A 1 88 ? 2.647 3.779 -18.475 1.00 54.19 88 GLY A CA 1
ATOM 695 C C . GLY A 1 88 ? 3.509 4.044 -17.236 1.00 54.19 88 GLY A C 1
ATOM 696 O O . GLY A 1 88 ? 2.945 4.340 -16.193 1.00 54.19 88 GLY A O 1
ATOM 697 N N . MET A 1 89 ? 4.842 3.985 -17.339 1.00 59.81 89 MET A N 1
ATOM 698 C CA . MET A 1 89 ? 5.738 4.485 -16.290 1.00 59.81 89 MET A CA 1
ATOM 699 C C . MET A 1 89 ? 6.125 5.928 -16.603 1.00 59.81 89 MET A C 1
ATOM 701 O O . MET A 1 89 ? 6.408 6.247 -17.760 1.00 59.81 89 MET A O 1
ATOM 705 N N . GLU A 1 90 ? 6.156 6.783 -15.584 1.00 55.00 90 GLU A N 1
ATOM 706 C CA . GLU A 1 90 ? 6.616 8.166 -15.704 1.00 55.00 90 GLU A CA 1
ATOM 707 C C . GLU A 1 90 ? 8.062 8.170 -16.231 1.00 55.00 90 GLU A C 1
ATOM 709 O O . GLU A 1 90 ? 9.015 7.805 -15.547 1.00 55.00 90 GLU A O 1
ATOM 714 N N . SER A 1 91 ? 8.230 8.515 -17.512 1.00 54.28 91 SER A N 1
ATOM 715 C CA . SER A 1 91 ? 9.542 8.603 -18.168 1.00 54.28 91 SER A CA 1
ATOM 716 C C . SER A 1 91 ? 10.286 9.898 -17.823 1.00 54.28 91 SER A C 1
ATOM 718 O O . SER A 1 91 ? 11.375 10.143 -18.339 1.00 54.28 91 SER A O 1
ATOM 720 N N . GLY A 1 92 ? 9.678 10.746 -16.995 1.00 60.47 92 GLY A N 1
ATOM 721 C C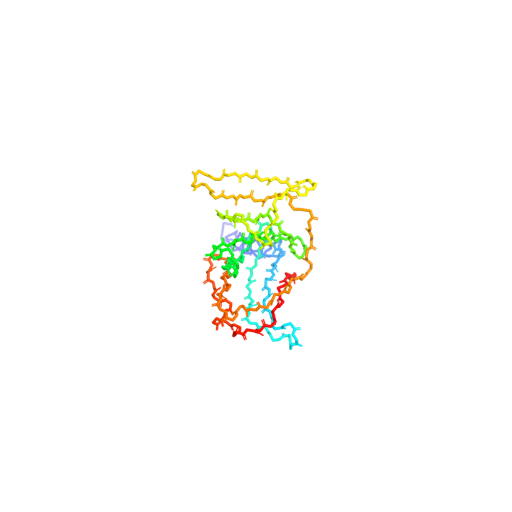A . GLY A 1 92 ? 10.223 11.992 -16.480 1.00 60.47 92 GLY A CA 1
ATOM 722 C C . GLY A 1 92 ? 9.640 12.274 -15.100 1.00 60.47 92 GLY A C 1
ATOM 723 O O . GLY A 1 92 ? 8.597 11.735 -14.755 1.00 60.47 92 GLY A O 1
ATOM 724 N N . THR A 1 93 ? 10.332 13.092 -14.320 1.00 71.75 93 THR A N 1
ATOM 725 C CA . THR A 1 93 ? 9.880 13.545 -13.002 1.00 71.75 93 THR A CA 1
ATOM 726 C C . THR A 1 93 ? 8.962 14.755 -13.151 1.00 71.75 93 THR A C 1
ATOM 728 O O . THR A 1 93 ? 9.284 15.677 -13.907 1.00 71.75 93 THR A O 1
ATOM 731 N N . GLU A 1 94 ? 7.863 14.789 -12.407 1.00 79.00 94 GLU A N 1
ATOM 732 C CA . GLU A 1 94 ? 7.074 16.007 -12.211 1.00 79.00 94 GLU A CA 1
ATOM 733 C C . GLU A 1 94 ? 7.808 17.017 -11.307 1.00 79.00 94 GLU A C 1
ATOM 735 O O . GLU A 1 94 ? 8.856 16.726 -10.722 1.00 79.00 94 GLU A O 1
ATOM 740 N N . GLU A 1 95 ? 7.281 18.239 -11.199 1.00 78.38 95 GLU A N 1
ATOM 741 C CA . GLU A 1 95 ? 7.859 19.263 -10.325 1.00 78.38 95 GLU A CA 1
ATOM 742 C C . GLU A 1 95 ? 7.848 18.790 -8.862 1.00 78.38 95 GLU A C 1
ATOM 744 O O . GLU A 1 95 ? 6.812 18.417 -8.321 1.00 78.38 95 GLU A O 1
ATOM 749 N N . GLY A 1 96 ? 9.024 18.777 -8.226 1.00 83.19 96 GLY A N 1
ATOM 750 C CA . GLY A 1 96 ? 9.209 18.285 -6.856 1.00 83.19 96 GLY A CA 1
ATOM 751 C C . GLY A 1 96 ? 9.561 16.798 -6.747 1.00 83.19 96 GLY A C 1
ATOM 752 O O . GLY A 1 96 ? 10.102 16.388 -5.717 1.00 83.19 96 GLY A O 1
ATOM 753 N N . GLN A 1 97 ? 9.356 16.009 -7.805 1.00 90.25 97 GLN A N 1
ATOM 754 C CA . GLN A 1 97 ? 9.757 14.608 -7.812 1.00 90.25 97 GLN A CA 1
ATOM 755 C C . GLN A 1 97 ? 11.258 14.436 -8.082 1.00 90.25 97 GLN A C 1
ATOM 757 O O . GLN A 1 97 ? 11.885 15.194 -8.825 1.00 90.25 97 GLN A O 1
ATOM 762 N N . VAL A 1 98 ? 11.836 13.386 -7.500 1.00 90.62 98 VAL A N 1
ATOM 763 C CA . VAL A 1 98 ? 13.248 13.029 -7.658 1.00 90.62 98 VAL A CA 1
ATOM 764 C C . VAL A 1 98 ? 13.367 11.546 -7.977 1.00 90.62 98 VAL A C 1
ATOM 766 O O . VAL A 1 98 ? 12.848 10.703 -7.243 1.00 90.62 98 VAL A O 1
ATOM 769 N N . LEU A 1 99 ? 14.095 11.244 -9.053 1.00 91.75 99 LEU A N 1
ATOM 770 C CA . LEU A 1 99 ? 14.480 9.890 -9.431 1.00 91.75 99 LEU A CA 1
ATOM 771 C C . LEU A 1 99 ? 15.897 9.588 -8.930 1.00 91.75 99 LEU A C 1
ATOM 773 O O . LEU A 1 99 ? 16.865 10.219 -9.361 1.00 91.75 99 LEU A O 1
ATOM 777 N N . THR A 1 100 ? 16.019 8.602 -8.047 1.00 92.31 100 THR A N 1
ATOM 778 C CA . THR A 1 100 ? 17.298 8.083 -7.543 1.00 92.31 100 THR A CA 1
ATOM 779 C C . THR A 1 100 ? 17.473 6.609 -7.893 1.00 92.31 100 THR A C 1
ATOM 781 O O . THR A 1 100 ? 16.536 5.954 -8.346 1.00 92.31 100 THR A O 1
ATOM 784 N N . TYR A 1 101 ? 18.678 6.083 -7.675 1.00 92.69 101 TYR A N 1
ATOM 785 C CA . TYR A 1 101 ? 19.028 4.693 -7.953 1.00 92.69 101 TYR A CA 1
ATOM 786 C C . TYR A 1 101 ? 19.643 4.062 -6.702 1.00 92.69 101 TYR A C 1
ATOM 788 O O . TYR A 1 101 ? 20.538 4.652 -6.096 1.00 92.69 101 TYR A O 1
ATOM 796 N N . GLU A 1 102 ? 19.156 2.883 -6.331 1.00 92.12 102 GLU A N 1
ATOM 797 C CA . GLU A 1 102 ? 19.769 2.012 -5.323 1.00 92.12 102 GLU A CA 1
ATOM 798 C C . GLU A 1 102 ? 21.015 1.315 -5.911 1.00 92.12 102 GLU A C 1
ATOM 800 O O . GLU A 1 102 ? 21.224 1.298 -7.129 1.00 92.12 102 GLU A O 1
ATOM 805 N N . GLU A 1 103 ? 21.850 0.711 -5.059 1.00 91.00 103 GLU A N 1
ATOM 806 C CA . GLU A 1 103 ? 23.092 0.035 -5.486 1.00 91.00 103 GLU A CA 1
ATOM 807 C C . GLU A 1 103 ? 22.851 -1.125 -6.467 1.00 91.00 103 GLU A C 1
ATOM 809 O O . GLU A 1 103 ? 23.694 -1.409 -7.318 1.00 91.00 103 GLU A O 1
ATOM 814 N N . ASP A 1 104 ? 21.694 -1.785 -6.369 1.00 89.56 104 ASP A N 1
ATOM 815 C CA . ASP A 1 104 ? 21.294 -2.901 -7.231 1.00 89.56 104 ASP A CA 1
ATOM 816 C C . ASP A 1 104 ? 20.676 -2.458 -8.573 1.00 89.56 104 ASP A C 1
ATOM 818 O O . ASP A 1 104 ? 20.293 -3.297 -9.391 1.00 89.56 104 ASP A O 1
ATOM 822 N N . GLY A 1 105 ? 20.603 -1.146 -8.818 1.00 87.44 105 GLY A N 1
ATOM 823 C CA . GLY A 1 105 ? 20.010 -0.560 -10.016 1.00 87.44 105 GLY A CA 1
ATOM 824 C C . GLY A 1 105 ? 18.497 -0.344 -9.934 1.00 87.44 105 GLY A C 1
ATOM 825 O O . GLY A 1 105 ? 17.906 0.084 -1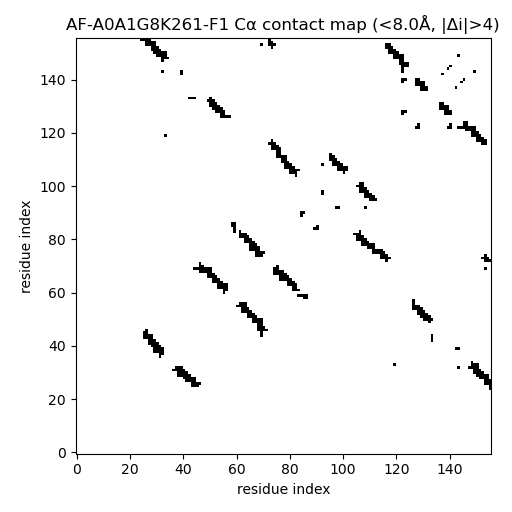0.929 1.00 87.44 105 GLY A O 1
ATOM 826 N N . THR A 1 106 ? 17.859 -0.596 -8.786 1.00 90.56 106 THR A N 1
ATOM 827 C CA . THR A 1 106 ? 16.451 -0.244 -8.569 1.00 90.56 106 THR A CA 1
ATOM 828 C C . THR A 1 106 ? 16.271 1.266 -8.656 1.00 90.56 106 THR A C 1
ATOM 830 O O . THR A 1 106 ? 16.946 2.033 -7.971 1.00 90.56 106 THR A O 1
ATOM 833 N N . MET A 1 107 ? 15.336 1.699 -9.496 1.00 92.00 107 MET A N 1
ATOM 834 C CA . MET A 1 107 ? 14.938 3.094 -9.606 1.00 92.00 107 MET A CA 1
ATOM 835 C C . MET A 1 107 ? 13.916 3.420 -8.530 1.00 92.00 107 MET A C 1
ATOM 837 O O . MET A 1 107 ? 12.960 2.671 -8.326 1.00 92.00 107 MET A O 1
ATOM 841 N N . VAL A 1 108 ? 14.109 4.554 -7.868 1.00 93.88 108 VAL A N 1
ATOM 842 C CA . VAL A 1 108 ? 13.246 5.045 -6.797 1.00 93.88 108 VAL A CA 1
ATOM 843 C C . VAL A 1 108 ? 12.766 6.435 -7.176 1.00 93.88 108 VAL A C 1
ATOM 845 O O . VAL A 1 108 ? 13.549 7.383 -7.202 1.00 93.88 108 VAL A O 1
ATOM 848 N N . LEU A 1 109 ? 11.476 6.553 -7.472 1.00 93.38 109 LEU A N 1
ATOM 849 C CA . LEU A 1 109 ? 10.808 7.833 -7.671 1.00 93.38 109 LEU A CA 1
ATOM 850 C C . LEU A 1 109 ? 10.206 8.285 -6.341 1.00 93.38 109 LEU A C 1
ATOM 852 O O . LEU A 1 109 ? 9.495 7.525 -5.692 1.00 93.38 109 LEU A O 1
ATOM 856 N N . SER A 1 110 ? 10.510 9.503 -5.911 1.00 94.25 110 SER A N 1
ATOM 857 C CA . SER A 1 110 ? 10.054 10.071 -4.637 1.00 94.25 110 SER A CA 1
ATOM 858 C C . SER A 1 110 ? 9.697 11.548 -4.799 1.00 94.25 110 SER A C 1
ATOM 860 O O . SER A 1 110 ? 9.851 12.095 -5.887 1.00 94.25 110 SER A O 1
ATOM 862 N N . GLY A 1 111 ? 9.239 12.201 -3.728 1.00 92.06 111 GLY A N 1
ATOM 863 C CA . GLY A 1 111 ? 8.882 13.627 -3.761 1.00 92.06 111 GLY A CA 1
ATOM 864 C C . GLY A 1 111 ? 7.445 13.897 -4.206 1.00 92.06 111 GLY A C 1
ATOM 865 O O . GLY A 1 111 ? 7.140 14.984 -4.680 1.00 92.06 111 GLY A O 1
ATOM 866 N N . PHE A 1 112 ? 6.559 12.911 -4.054 1.00 91.44 112 PHE A N 1
ATOM 867 C CA . PHE A 1 112 ? 5.134 13.075 -4.323 1.00 91.44 112 PHE A CA 1
ATOM 868 C C . PHE A 1 112 ? 4.495 14.091 -3.364 1.00 91.44 112 PHE A C 1
ATOM 870 O O . PHE A 1 112 ? 4.653 13.984 -2.146 1.00 91.44 112 PHE A O 1
ATOM 877 N N . ASP A 1 113 ? 3.714 15.023 -3.914 1.00 89.88 113 ASP A N 1
ATOM 878 C CA . ASP A 1 113 ? 2.878 15.966 -3.160 1.00 89.88 113 ASP A CA 1
ATOM 879 C C . ASP A 1 113 ? 1.395 15.623 -3.345 1.00 89.88 113 ASP A C 1
ATOM 881 O O . ASP A 1 113 ? 0.625 16.327 -3.998 1.00 89.88 113 ASP A O 1
ATOM 885 N N . ASN A 1 114 ? 1.000 14.456 -2.834 1.00 90.81 114 ASN A N 1
ATOM 886 C CA . ASN A 1 114 ? -0.375 13.979 -2.910 1.00 90.81 114 ASN A CA 1
ATOM 887 C C . ASN A 1 114 ? -0.927 13.592 -1.534 1.00 90.81 114 ASN A C 1
ATOM 889 O O . ASN A 1 114 ? -0.204 13.381 -0.557 1.00 90.81 114 ASN A O 1
ATOM 893 N N . HIS A 1 115 ? -2.252 13.523 -1.450 1.00 94.25 115 HIS A N 1
ATOM 894 C CA . HIS A 1 115 ? -2.963 13.127 -0.247 1.00 94.25 115 HIS A CA 1
ATOM 895 C C . HIS A 1 115 ? -4.205 12.329 -0.616 1.00 94.25 115 HIS A C 1
ATOM 897 O O . HIS A 1 115 ? -5.010 12.763 -1.439 1.00 94.25 115 HIS A O 1
ATOM 903 N N . PHE A 1 116 ? -4.378 11.186 0.037 1.00 95.50 116 PHE A N 1
ATOM 904 C CA . PHE A 1 116 ? -5.476 10.267 -0.195 1.00 95.50 116 PHE A CA 1
ATOM 905 C C . PHE A 1 116 ? -6.276 10.076 1.086 1.00 95.50 116 PHE A C 1
ATOM 907 O O . PHE A 1 116 ? -5.765 9.562 2.082 1.00 95.50 116 PHE A O 1
ATOM 914 N N . GLU A 1 117 ? -7.561 10.426 1.047 1.00 95.38 117 GLU A N 1
ATOM 915 C CA . GLU A 1 117 ? -8.526 9.948 2.046 1.00 95.38 117 GLU A CA 1
A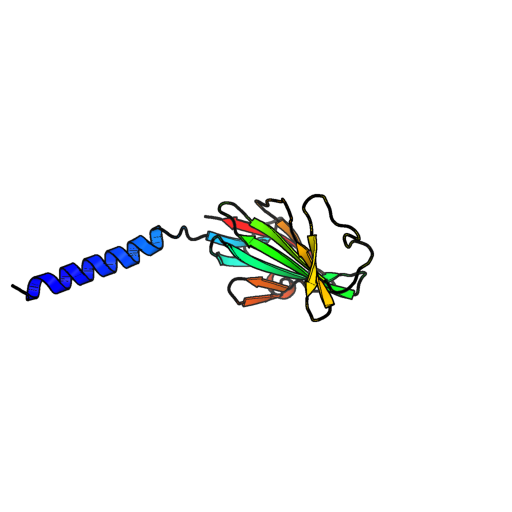TOM 916 C C . GLU A 1 117 ? -8.929 8.491 1.771 1.00 95.38 117 GLU A C 1
ATOM 918 O O . GLU A 1 117 ? -9.205 7.722 2.695 1.00 95.38 117 GLU A O 1
ATOM 923 N N . SER A 1 118 ? -8.922 8.110 0.491 1.00 95.19 118 SER A N 1
ATOM 924 C CA . SER A 1 118 ? -9.152 6.754 0.007 1.00 95.19 118 SER A CA 1
ATOM 925 C C . SER A 1 118 ? -8.370 6.496 -1.282 1.00 95.19 118 SER A C 1
ATOM 927 O O . SER A 1 118 ? -8.054 7.432 -2.017 1.00 95.19 118 SER A O 1
ATOM 929 N N . PHE A 1 119 ? -8.067 5.228 -1.554 1.00 95.56 119 PHE A N 1
ATOM 930 C CA . PHE A 1 119 ? -7.472 4.784 -2.815 1.00 95.56 119 PHE A CA 1
ATOM 931 C C . PHE A 1 119 ? -8.177 3.521 -3.293 1.00 95.56 119 PHE A C 1
ATOM 933 O O . PHE A 1 119 ? -8.294 2.560 -2.531 1.00 95.56 119 PHE A O 1
ATOM 940 N N . GLN A 1 120 ? -8.650 3.524 -4.538 1.00 94.50 120 GLN A N 1
ATOM 941 C CA . GLN A 1 120 ? -9.331 2.381 -5.139 1.00 94.50 120 GLN A CA 1
ATOM 942 C C . GLN A 1 120 ? -8.452 1.718 -6.194 1.00 94.50 120 GLN A C 1
ATOM 944 O O . GLN A 1 120 ? -7.817 2.398 -6.997 1.00 94.50 120 GLN A O 1
ATOM 949 N N . LEU A 1 121 ? -8.451 0.387 -6.214 1.00 93.12 121 LEU A N 1
ATOM 950 C CA . LEU A 1 121 ? -7.781 -0.402 -7.243 1.00 93.12 121 LEU A CA 1
ATOM 951 C C . LEU A 1 121 ? -8.592 -1.653 -7.582 1.00 93.12 121 LEU A C 1
ATOM 953 O O . LEU A 1 121 ? -9.364 -2.157 -6.767 1.00 93.12 121 LEU A O 1
ATOM 957 N N . ILE A 1 122 ? -8.391 -2.175 -8.791 1.00 92.56 122 ILE A N 1
ATOM 958 C CA . ILE A 1 122 ? -9.003 -3.432 -9.228 1.00 92.56 122 ILE A CA 1
ATOM 959 C C . ILE A 1 122 ? -7.982 -4.550 -9.055 1.00 92.56 122 ILE A C 1
ATOM 961 O O . ILE A 1 122 ? -6.903 -4.522 -9.652 1.00 92.56 122 ILE A O 1
ATOM 965 N N . VAL A 1 123 ? -8.332 -5.566 -8.266 1.00 89.75 123 VAL A N 1
ATOM 966 C CA . VAL A 1 123 ? -7.444 -6.703 -8.020 1.00 89.75 123 VAL A CA 1
ATOM 967 C C . VAL A 1 123 ? -7.207 -7.477 -9.316 1.00 89.75 123 VAL A C 1
ATOM 969 O O . VAL A 1 123 ? -8.131 -7.992 -9.955 1.00 89.75 123 VAL A O 1
ATOM 972 N N . GLY A 1 124 ? -5.933 -7.563 -9.694 1.00 82.00 124 GLY A N 1
ATOM 973 C CA . GLY A 1 124 ? -5.497 -8.087 -10.982 1.00 82.00 124 GLY A CA 1
ATOM 974 C C . GLY A 1 124 ? -5.941 -9.526 -11.267 1.00 82.00 124 GLY A C 1
ATOM 975 O O . GLY A 1 124 ? -5.838 -10.438 -10.440 1.00 82.00 124 GLY A O 1
ATOM 976 N N . THR A 1 125 ? -6.385 -9.753 -12.503 1.00 75.19 125 THR A N 1
ATOM 977 C CA . THR A 1 125 ? -6.794 -11.077 -12.992 1.00 75.19 125 THR A CA 1
ATOM 978 C C . THR A 1 125 ? -5.614 -11.946 -13.408 1.00 75.19 125 THR A C 1
ATOM 980 O O . THR A 1 125 ? -5.706 -13.160 -13.272 1.00 75.19 125 THR A O 1
ATOM 983 N N . VAL A 1 126 ? -4.515 -11.360 -13.893 1.00 76.12 126 VAL A N 1
ATOM 984 C CA . VAL A 1 126 ? -3.324 -12.085 -14.381 1.00 76.12 126 VAL A CA 1
ATOM 985 C C . VAL A 1 126 ? -2.196 -12.009 -13.356 1.00 76.12 126 VAL A C 1
ATOM 987 O O . VAL A 1 126 ? -1.832 -13.031 -12.772 1.00 76.12 126 VAL A O 1
ATOM 990 N N . SER A 1 127 ? -1.731 -10.801 -13.043 1.00 82.75 127 SER A N 1
ATOM 991 C CA . SER A 1 127 ? -0.760 -10.539 -11.974 1.00 82.75 127 SER A CA 1
ATOM 992 C C . SER A 1 127 ? -1.471 -10.285 -10.650 1.00 82.75 127 SER A C 1
ATOM 994 O O . SER A 1 127 ? -2.568 -9.723 -10.635 1.00 82.75 127 SER A O 1
ATOM 996 N N . ASP A 1 128 ? -0.883 -10.755 -9.557 1.00 88.81 128 ASP A N 1
ATOM 997 C CA . ASP A 1 128 ? -1.378 -10.451 -8.218 1.00 88.81 128 ASP A CA 1
ATOM 998 C C . ASP A 1 128 ? -0.910 -9.061 -7.763 1.00 88.81 128 ASP A C 1
ATOM 1000 O O . ASP A 1 128 ? 0.001 -8.483 -8.363 1.00 88.81 128 ASP A O 1
ATOM 1004 N N . HIS A 1 129 ? -1.549 -8.550 -6.715 1.00 94.12 129 HIS A N 1
ATOM 1005 C CA . HIS A 1 129 ? -1.094 -7.403 -5.944 1.00 94.12 129 HIS A CA 1
ATOM 1006 C C . HIS A 1 129 ? -0.767 -7.891 -4.534 1.00 94.12 129 HIS A C 1
ATOM 1008 O O . HIS A 1 129 ? -1.617 -8.482 -3.867 1.00 94.12 129 HIS A O 1
ATOM 1014 N N . MET A 1 130 ? 0.454 -7.634 -4.085 1.00 96.38 130 MET A N 1
ATOM 1015 C CA . MET A 1 130 ? 0.913 -7.975 -2.745 1.00 96.38 130 MET A CA 1
ATOM 1016 C C . MET A 1 130 ? 0.842 -6.729 -1.871 1.00 96.38 130 MET A C 1
ATOM 1018 O O . MET A 1 130 ? 1.520 -5.741 -2.145 1.00 96.38 130 MET A O 1
ATOM 1022 N N . LEU A 1 131 ? 0.013 -6.766 -0.832 1.00 97.56 131 LEU A N 1
ATOM 1023 C CA . LEU A 1 131 ? -0.043 -5.737 0.200 1.00 97.56 131 LEU A CA 1
ATOM 1024 C C . LEU A 1 131 ? 0.968 -6.075 1.293 1.00 97.56 131 LEU A C 1
ATOM 1026 O O . LEU A 1 131 ? 0.878 -7.142 1.895 1.00 97.56 131 LEU A O 1
ATOM 1030 N N . LYS A 1 132 ? 1.875 -5.148 1.599 1.00 98.12 132 LYS A N 1
ATOM 1031 C CA . LYS A 1 132 ? 2.742 -5.238 2.775 1.00 98.12 132 LYS A CA 1
ATOM 1032 C C . LYS A 1 132 ? 2.328 -4.206 3.811 1.00 98.12 132 LYS A C 1
ATOM 1034 O O . LYS A 1 132 ? 2.335 -3.011 3.524 1.00 98.12 132 LYS A O 1
ATOM 1039 N N . ILE A 1 133 ? 1.974 -4.655 5.011 1.00 96.25 133 ILE A N 1
ATOM 1040 C CA . ILE A 1 133 ? 1.493 -3.787 6.092 1.00 96.25 133 ILE A CA 1
ATOM 1041 C C . ILE A 1 133 ? 1.709 -4.447 7.454 1.00 96.25 133 ILE A C 1
ATOM 1043 O O . ILE A 1 133 ? 1.510 -5.650 7.598 1.00 96.25 133 ILE A O 1
ATOM 1047 N N . GLY A 1 134 ? 2.151 -3.686 8.461 1.00 89.25 134 GLY A N 1
ATOM 1048 C CA . GLY A 1 134 ? 2.367 -4.221 9.811 1.00 89.25 134 GLY A CA 1
ATOM 1049 C C . GLY A 1 134 ? 3.371 -5.383 9.888 1.00 89.25 134 GLY A C 1
ATOM 1050 O O . GLY A 1 134 ? 3.313 -6.173 10.824 1.00 89.25 134 GLY A O 1
ATOM 1051 N N . GLY A 1 135 ? 4.270 -5.509 8.905 1.00 90.69 135 GLY A N 1
ATOM 1052 C CA . GLY A 1 135 ? 5.226 -6.619 8.794 1.00 90.69 135 GLY A CA 1
ATOM 1053 C C . GLY A 1 135 ? 4.697 -7.871 8.085 1.00 90.69 135 GLY A C 1
ATOM 1054 O O . GLY A 1 135 ? 5.490 -8.767 7.809 1.00 90.69 135 GLY A O 1
ATOM 1055 N N . GLU A 1 136 ? 3.411 -7.913 7.743 1.00 93.12 136 GLU A N 1
ATOM 1056 C CA . GLU A 1 136 ? 2.787 -9.001 6.988 1.00 93.12 136 GLU A CA 1
ATOM 1057 C C . GLU A 1 136 ? 2.824 -8.715 5.483 1.00 93.12 136 GLU A C 1
ATOM 1059 O O . GLU A 1 136 ? 2.782 -7.556 5.063 1.00 93.12 136 GLU A O 1
ATOM 1064 N N . GLU A 1 137 ? 2.865 -9.773 4.675 1.00 96.88 137 GLU A N 1
ATOM 1065 C CA . GLU A 1 137 ? 2.730 -9.716 3.218 1.00 96.88 137 GLU A CA 1
ATOM 1066 C C . GLU A 1 137 ? 1.516 -10.550 2.788 1.00 96.88 137 GLU A C 1
ATOM 1068 O O . GLU A 1 137 ? 1.412 -11.736 3.098 1.00 96.88 137 GLU A O 1
ATOM 1073 N N . ILE A 1 138 ? 0.564 -9.911 2.109 1.00 97.25 138 ILE A N 1
ATOM 1074 C CA . ILE A 1 138 ? -0.785 -10.431 1.883 1.00 97.25 138 ILE A CA 1
ATOM 1075 C C . ILE A 1 138 ? -1.107 -10.377 0.389 1.00 97.25 138 ILE A C 1
ATOM 1077 O O . ILE A 1 138 ? -1.073 -9.309 -0.222 1.00 97.25 138 ILE A O 1
ATOM 1081 N N . SER A 1 139 ? -1.489 -11.515 -0.195 1.00 96.81 139 SER A N 1
ATOM 1082 C CA . SER A 1 139 ? -2.062 -11.561 -1.546 1.00 96.81 139 SER A CA 1
ATOM 1083 C C . SER A 1 139 ? -3.458 -10.937 -1.546 1.00 96.81 139 SER A C 1
ATOM 1085 O O . SER A 1 139 ? -4.380 -11.437 -0.891 1.00 96.81 139 SER A O 1
ATOM 1087 N N . LEU A 1 140 ? -3.646 -9.857 -2.309 1.00 96.38 140 LEU A N 1
ATOM 1088 C CA . LEU A 1 140 ? -4.968 -9.250 -2.464 1.00 96.38 140 LEU A CA 1
ATOM 1089 C C . LEU A 1 140 ? -5.913 -10.150 -3.258 1.00 96.38 140 LEU A C 1
ATOM 1091 O O . LEU A 1 140 ? -7.117 -10.135 -3.001 1.00 96.38 140 LEU A O 1
ATOM 1095 N N . ARG A 1 141 ? -5.394 -10.961 -4.184 1.00 95.25 141 ARG A N 1
ATOM 1096 C CA . ARG A 1 141 ? -6.196 -11.946 -4.913 1.00 95.25 141 ARG A CA 1
ATOM 1097 C C . ARG A 1 141 ? -6.752 -13.028 -4.003 1.00 95.25 141 ARG A C 1
ATOM 1099 O O . ARG A 1 141 ? -7.931 -13.349 -4.131 1.00 95.25 141 ARG A O 1
ATOM 1106 N N . ASP A 1 142 ? -5.932 -13.598 -3.129 1.00 95.81 142 ASP A N 1
ATOM 1107 C CA . ASP A 1 142 ? -6.379 -14.671 -2.238 1.00 95.81 142 ASP A CA 1
ATOM 1108 C C . ASP A 1 142 ? -7.368 -14.138 -1.197 1.00 95.81 142 ASP A C 1
ATOM 1110 O O . ASP A 1 142 ? -8.331 -14.817 -0.842 1.00 95.81 142 ASP A O 1
ATOM 1114 N N . LEU A 1 143 ? -7.173 -12.891 -0.763 1.00 96.25 143 LEU A N 1
ATOM 1115 C CA . LEU A 1 143 ? -8.032 -12.234 0.213 1.00 96.25 143 LEU A CA 1
ATOM 1116 C C . LEU A 1 143 ? -9.374 -11.754 -0.376 1.00 96.25 143 LEU A C 1
ATOM 1118 O O . LEU A 1 143 ? -10.424 -11.937 0.243 1.00 96.25 143 LEU A O 1
ATOM 1122 N N . CYS A 1 144 ? -9.347 -11.111 -1.547 1.00 95.56 144 CYS A N 1
ATOM 1123 C CA . CYS A 1 144 ? -10.491 -10.367 -2.096 1.00 95.56 144 CYS A CA 1
ATOM 1124 C C . CYS A 1 144 ? -11.120 -11.031 -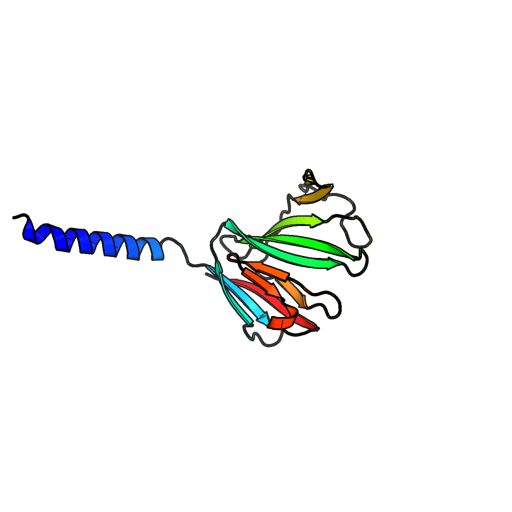3.329 1.00 95.56 144 CYS A C 1
ATOM 1126 O O . CYS A 1 144 ? -12.221 -10.656 -3.736 1.00 95.56 144 CYS A O 1
ATOM 1128 N N . GLY A 1 145 ? -10.441 -11.998 -3.945 1.00 93.25 145 GLY A N 1
ATOM 1129 C CA . GLY A 1 145 ? -10.803 -12.551 -5.246 1.00 93.25 145 GLY A CA 1
ATOM 1130 C C . GLY A 1 145 ? -10.215 -11.766 -6.425 1.00 93.25 145 GLY A C 1
ATOM 1131 O O . GLY A 1 145 ? -9.528 -10.758 -6.274 1.00 93.25 145 GLY A O 1
ATOM 1132 N N . ARG A 1 146 ? -10.462 -12.266 -7.640 1.00 93.81 146 ARG A N 1
ATOM 1133 C CA . ARG A 1 146 ? -10.004 -11.642 -8.894 1.00 93.81 146 ARG A CA 1
ATOM 1134 C C . ARG A 1 146 ? -11.037 -10.648 -9.405 1.00 93.81 146 ARG A C 1
ATOM 1136 O O . ARG A 1 146 ? -12.227 -10.937 -9.345 1.00 93.81 146 ARG A O 1
ATOM 1143 N N . ASN A 1 147 ? -10.567 -9.567 -10.029 1.00 92.31 147 ASN A N 1
ATOM 1144 C CA . ASN A 1 147 ? -11.414 -8.528 -10.622 1.00 92.31 147 ASN A CA 1
ATOM 1145 C C . ASN A 1 147 ? -12.351 -7.852 -9.606 1.00 92.31 147 ASN A C 1
ATOM 1147 O O . ASN A 1 147 ? -13.403 -7.335 -9.974 1.00 92.31 147 ASN A O 1
ATOM 1151 N N . THR A 1 148 ? -11.969 -7.883 -8.331 1.00 94.25 148 THR A N 1
ATOM 1152 C CA . THR A 1 148 ? -12.683 -7.217 -7.244 1.00 94.25 148 THR A CA 1
ATOM 1153 C C . THR A 1 148 ? -12.208 -5.773 -7.165 1.00 94.25 148 THR A C 1
ATOM 1155 O O . THR A 1 148 ? -10.999 -5.527 -7.136 1.00 94.25 148 THR A O 1
ATOM 1158 N N . SER A 1 149 ? -13.145 -4.827 -7.130 1.00 96.25 149 SER A N 1
ATOM 1159 C CA . SER A 1 149 ? -12.847 -3.424 -6.842 1.00 96.25 149 SER A CA 1
ATOM 1160 C C . SER A 1 149 ? -12.679 -3.260 -5.336 1.00 96.25 149 SER A C 1
ATOM 1162 O O . SER A 1 149 ? -13.594 -3.575 -4.572 1.00 96.25 149 SER A O 1
ATOM 1164 N N . VAL A 1 150 ? -11.507 -2.814 -4.893 1.00 97.31 150 VAL A N 1
ATOM 1165 C CA . VAL A 1 150 ? -11.209 -2.632 -3.469 1.00 97.31 150 VAL A CA 1
ATOM 1166 C C . VAL A 1 150 ? -10.842 -1.189 -3.170 1.00 97.31 150 VAL A C 1
ATOM 1168 O O . VAL A 1 150 ? -10.205 -0.520 -3.978 1.00 97.31 150 VAL A O 1
ATOM 1171 N N . GLU A 1 151 ? -11.232 -0.722 -1.989 1.00 98.06 151 GLU A N 1
ATOM 1172 C CA . GLU A 1 151 ? -10.913 0.599 -1.462 1.00 98.06 151 GLU A CA 1
ATOM 1173 C C . GLU A 1 151 ? -10.071 0.475 -0.190 1.00 98.06 151 GLU A C 1
ATOM 1175 O O . GLU A 1 151 ? -10.424 -0.249 0.748 1.00 98.06 151 GLU A O 1
ATOM 1180 N N . ILE A 1 152 ? -8.979 1.231 -0.159 1.00 98.06 152 ILE A N 1
ATOM 1181 C CA . ILE A 1 152 ? -8.092 1.405 0.985 1.00 98.06 152 ILE A CA 1
ATOM 1182 C C . ILE A 1 152 ? -8.430 2.720 1.676 1.00 98.06 152 ILE A C 1
ATOM 1184 O O . ILE A 1 152 ? -8.502 3.762 1.027 1.00 98.06 152 ILE A O 1
ATOM 1188 N N . THR A 1 153 ? -8.595 2.688 2.999 1.00 97.38 153 THR A N 1
ATOM 1189 C CA . THR A 1 153 ? -8.777 3.890 3.831 1.00 97.38 153 THR A CA 1
ATOM 1190 C C . THR A 1 153 ? -8.016 3.773 5.149 1.00 97.38 153 THR A C 1
ATOM 1192 O O . THR A 1 153 ? -7.822 2.670 5.662 1.00 97.38 153 THR A O 1
ATOM 1195 N N . ILE A 1 154 ? -7.636 4.917 5.727 1.00 96.44 154 ILE A N 1
ATOM 1196 C CA . ILE A 1 154 ? -7.130 5.010 7.103 1.00 96.44 154 ILE A CA 1
ATOM 1197 C C . ILE A 1 154 ? -8.165 5.738 7.960 1.00 96.44 154 ILE A C 1
ATOM 1199 O O . ILE A 1 154 ? -8.565 6.859 7.639 1.00 96.44 154 ILE A O 1
ATOM 1203 N N . ARG A 1 155 ? -8.584 5.114 9.064 1.00 91.31 155 ARG A N 1
ATOM 1204 C CA . ARG A 1 155 ? -9.507 5.691 10.053 1.00 91.31 155 ARG A CA 1
ATOM 1205 C C . ARG A 1 155 ? -8.810 5.950 11.386 1.00 91.31 155 ARG A C 1
ATOM 1207 O O . ARG A 1 155 ? -7.795 5.324 11.676 1.00 91.31 155 ARG A O 1
ATOM 1214 N N . ASN A 1 156 ? -9.366 6.879 12.160 1.00 83.00 156 ASN A N 1
ATOM 1215 C CA . ASN A 1 156 ? -8.989 7.158 13.550 1.00 83.00 156 ASN A CA 1
ATOM 1216 C C . ASN A 1 156 ? -9.915 6.434 14.528 1.00 83.00 156 ASN A C 1
ATOM 1218 O O . ASN A 1 156 ? -11.012 6.024 14.080 1.00 83.00 156 ASN A O 1
#

Organism: NCBI:txid398199

Foldseek 3Di:
DPPVVVVVVVVVVVVVVVVVVVVQPFKKKFKAQPPPRHTLDIDTDGQQDKKWKWKQDPWVRWIKIFIWGHHPAWIFTAKIKTQDDDPPDDPDADVQWDWDADPVGIIIIGRDPDGDQKDKDFAAPPMWMWMGDPNDTDTPCVRQNHRTIMMIHMDD

Solvent-accessible surface area (backbone atoms only — not comparable to full-atom values): 8683 Å² total; per-residue (Å²): 126,73,83,68,51,56,64,52,54,49,48,52,51,52,49,50,58,53,50,53,57,69,70,51,74,66,23,33,40,35,37,20,34,59,89,79,62,52,74,73,45,78,44,78,47,50,72,75,37,66,36,33,44,34,34,46,40,90,80,70,72,41,61,36,34,44,32,31,34,31,39,99,69,18,28,23,59,46,37,40,38,36,74,73,87,46,92,90,49,81,90,63,72,58,92,71,36,46,80,46,69,49,96,88,58,41,34,37,39,31,49,60,91,58,78,33,68,59,51,75,51,67,32,43,78,84,42,56,35,37,39,35,47,91,90,44,79,40,56,42,35,83,69,65,36,64,68,32,50,32,30,38,37,48,42,115

Mean predicted aligned error: 8.9 Å

Nearest PDB structures (foldseek):
  2v64-assembly3_H  TM=6.895E-01  e=7.036E+00  Homo sapiens
  7mbn-assembly1_D  TM=1.659E-01  e=3.620E-01  Homo sapiens
  6pwv-assembly1_D  TM=1.543E-01  e=4.244E-01  Homo sapiens
  4bra-assembly1_B  TM=2.810E-01  e=4.856E+00  Legionella pneumophila
  4brk-assembly1_A  TM=2.877E-01  e=6.329E+00  Legionella pneumophila

Sequence (156 aa):
MKRRLLPILLGLLLLMIWSSRLLTGEKTFLLKDADTGKVFLQMPVKEGEIFSITFVHSVNKSPVTDEFLVKAKGFSSYRTLFTSFGAGMESGTEEGQVLTYEEDGTMVLSGFDNHFESFQLIVGTVSDHMLKIGGEEISLRDLCGRNTSVEITIRN